Protein AF-A0A936MEL9-F1 (afdb_monomer_lite)

Radius of gyration: 20.79 Å; chains: 1; bounding box: 62×35×46 Å

Structure (mmCIF, N/CA/C/O backbone):
data_AF-A0A936MEL9-F1
#
_entry.id   AF-A0A936MEL9-F1
#
loop_
_atom_site.group_PDB
_atom_site.id
_atom_site.type_symbol
_atom_site.label_atom_id
_atom_site.label_alt_id
_atom_site.label_comp_id
_atom_site.label_asym_id
_atom_site.label_entity_id
_atom_site.label_seq_id
_atom_site.pdbx_PDB_ins_code
_atom_site.Cartn_x
_atom_site.Cartn_y
_atom_site.Cartn_z
_atom_site.occupancy
_atom_site.B_iso_or_equiv
_atom_site.auth_seq_id
_atom_site.auth_comp_id
_atom_site.auth_asym_id
_atom_site.auth_atom_id
_atom_site.pdbx_PDB_model_num
ATOM 1 N N . MET A 1 1 ? 34.661 -15.604 -6.332 1.00 47.19 1 MET A N 1
ATOM 2 C CA . MET A 1 1 ? 35.910 -16.246 -5.885 1.00 47.19 1 MET A CA 1
ATOM 3 C C . MET A 1 1 ? 36.163 -17.339 -6.903 1.00 47.19 1 MET A C 1
ATOM 5 O O . MET A 1 1 ? 35.344 -18.245 -6.984 1.00 47.19 1 MET A O 1
ATOM 9 N N . ASP A 1 2 ? 37.147 -17.148 -7.780 1.00 38.03 2 ASP A N 1
ATOM 10 C CA . ASP A 1 2 ? 37.364 -18.014 -8.944 1.00 38.03 2 ASP A CA 1
ATOM 11 C C . ASP A 1 2 ? 38.127 -19.282 -8.545 1.00 38.03 2 ASP A C 1
ATOM 13 O O . ASP A 1 2 ? 39.112 -19.211 -7.811 1.00 38.03 2 ASP A O 1
ATOM 17 N N . TYR A 1 3 ? 37.685 -20.439 -9.042 1.00 49.50 3 TYR A N 1
ATOM 18 C CA . TYR A 1 3 ? 38.386 -21.720 -8.918 1.00 49.50 3 TYR A CA 1
ATOM 19 C C . TYR A 1 3 ? 38.940 -22.117 -10.298 1.00 49.50 3 TYR A C 1
ATOM 21 O O . TYR A 1 3 ? 38.264 -22.806 -11.061 1.00 49.50 3 TYR A O 1
ATOM 29 N N . PRO A 1 4 ? 40.163 -21.685 -10.651 1.00 50.19 4 PRO A N 1
ATOM 30 C CA . PRO A 1 4 ? 40.701 -21.790 -12.012 1.00 50.19 4 PRO A CA 1
ATOM 31 C C . PRO A 1 4 ? 41.025 -23.221 -12.482 1.00 50.19 4 PRO A C 1
ATOM 33 O O . PRO A 1 4 ? 41.432 -23.405 -13.622 1.00 50.19 4 PRO A O 1
ATOM 36 N N . HIS A 1 5 ? 40.842 -24.244 -11.642 1.00 61.12 5 HIS A N 1
ATOM 37 C CA . HIS A 1 5 ? 41.249 -25.623 -11.938 1.00 61.12 5 HIS A CA 1
ATOM 38 C C . HIS A 1 5 ? 40.144 -26.510 -12.540 1.00 61.12 5 HIS A C 1
ATOM 40 O O . HIS A 1 5 ? 40.425 -27.646 -12.902 1.00 61.12 5 HIS A O 1
ATOM 46 N N . LEU A 1 6 ? 38.900 -26.028 -12.657 1.00 58.69 6 LEU A N 1
ATOM 47 C CA . LEU A 1 6 ? 37.760 -26.861 -13.077 1.00 58.69 6 LEU A CA 1
ATOM 48 C C . LEU A 1 6 ? 37.214 -26.564 -14.480 1.00 58.69 6 LEU A C 1
ATOM 50 O O . LEU A 1 6 ? 36.290 -27.251 -14.902 1.00 58.69 6 LEU A O 1
ATOM 54 N N . GLY A 1 7 ? 37.721 -25.555 -15.203 1.00 51.53 7 GLY A N 1
ATOM 55 C CA . GLY A 1 7 ? 37.245 -25.205 -16.559 1.00 51.53 7 GLY A CA 1
ATOM 56 C C . GLY A 1 7 ? 35.749 -24.852 -16.662 1.00 51.53 7 GLY A C 1
ATOM 57 O O . GLY A 1 7 ? 35.244 -24.565 -17.744 1.00 51.53 7 GLY A O 1
ATOM 58 N N . LEU A 1 8 ? 35.036 -24.853 -15.538 1.00 46.91 8 LEU A N 1
ATOM 59 C CA . LEU A 1 8 ? 33.629 -24.536 -15.409 1.00 46.91 8 LEU A CA 1
ATOM 60 C C . LEU A 1 8 ? 33.517 -23.081 -14.977 1.00 46.91 8 LEU A C 1
ATOM 62 O O . LEU A 1 8 ? 33.651 -22.746 -13.800 1.00 46.91 8 LEU A O 1
ATOM 66 N N . VAL A 1 9 ? 33.213 -22.212 -15.936 1.00 54.50 9 VAL A N 1
ATOM 67 C CA . VAL A 1 9 ? 32.496 -20.980 -15.617 1.00 54.50 9 VAL A CA 1
ATOM 68 C C . VAL A 1 9 ? 31.114 -21.437 -15.172 1.00 54.50 9 VAL A C 1
ATOM 70 O O . VAL A 1 9 ? 30.263 -21.710 -16.012 1.00 54.50 9 VAL A O 1
ATOM 73 N N . VAL A 1 10 ? 30.885 -21.584 -13.866 1.00 51.03 10 VAL A N 1
ATOM 74 C CA . VAL A 1 10 ? 29.511 -21.629 -13.359 1.00 51.03 10 VAL A CA 1
ATOM 75 C C . VAL A 1 10 ? 28.949 -20.247 -13.675 1.00 51.03 10 VAL A C 1
ATOM 77 O O . VAL A 1 10 ? 29.425 -19.270 -13.089 1.00 51.03 10 VAL A O 1
ATOM 80 N N . PRO A 1 11 ? 28.004 -20.099 -14.621 1.00 50.75 11 PRO A N 1
ATOM 81 C CA . PRO A 1 11 ? 27.385 -18.808 -14.830 1.00 50.75 11 PRO A CA 1
ATOM 82 C C . PRO A 1 11 ? 26.704 -18.490 -13.507 1.00 50.75 11 PRO A C 1
ATOM 84 O O . PRO A 1 11 ? 25.820 -19.233 -13.080 1.00 50.75 11 PRO A O 1
ATOM 87 N N . HIS A 1 12 ? 27.129 -17.432 -12.818 1.00 54.38 12 HIS A N 1
ATOM 88 C CA . HIS A 1 12 ? 26.332 -16.935 -11.713 1.00 54.38 12 HIS A CA 1
ATOM 89 C C . HIS A 1 12 ? 25.027 -16.476 -12.358 1.00 54.38 12 HIS A C 1
ATOM 91 O O . HIS A 1 12 ? 24.982 -15.444 -13.031 1.00 54.38 12 HIS A O 1
ATOM 97 N N . ASP A 1 13 ? 23.984 -17.285 -12.214 1.00 58.19 13 ASP A N 1
ATOM 98 C CA . ASP A 1 13 ? 22.685 -17.218 -12.878 1.00 58.19 13 ASP A CA 1
ATOM 99 C C . ASP A 1 13 ? 21.842 -16.036 -12.369 1.00 58.19 13 ASP A C 1
ATOM 101 O O . ASP A 1 13 ? 20.632 -16.124 -12.179 1.00 58.19 13 ASP A O 1
ATOM 105 N N . THR A 1 14 ? 22.482 -14.887 -12.158 1.00 60.44 14 THR A N 1
ATOM 106 C CA . THR A 1 14 ? 21.889 -13.614 -11.744 1.00 60.44 14 THR A CA 1
ATOM 107 C C . THR A 1 14 ? 20.632 -13.285 -12.550 1.00 60.44 14 THR A C 1
ATOM 109 O O . THR A 1 14 ? 19.657 -12.811 -11.969 1.00 60.44 14 THR A O 1
ATOM 112 N N . GLY A 1 15 ? 20.594 -13.626 -13.844 1.00 63.31 15 GLY A N 1
ATOM 113 C CA . GLY A 1 15 ? 19.389 -13.529 -14.674 1.00 63.31 15 GLY A CA 1
ATOM 114 C C . GLY A 1 15 ? 18.204 -14.372 -14.174 1.00 63.31 15 GLY A C 1
ATOM 115 O O . GLY A 1 15 ? 17.077 -13.881 -14.156 1.00 63.31 15 GLY A O 1
ATOM 116 N N . SER A 1 16 ? 18.441 -15.598 -13.692 1.00 73.88 16 SER A N 1
ATOM 117 C CA . SER A 1 16 ? 17.415 -16.472 -13.102 1.00 73.88 16 SER A CA 1
ATOM 118 C C . SER A 1 16 ? 16.851 -15.875 -11.808 1.00 73.88 16 SER A C 1
ATOM 120 O O . SER A 1 16 ? 15.635 -15.857 -11.611 1.00 73.88 16 SER A O 1
ATOM 122 N N . SER A 1 17 ? 17.717 -15.324 -10.952 1.00 85.56 17 SER A N 1
ATOM 123 C CA . SER A 1 17 ? 17.320 -14.713 -9.678 1.00 85.56 17 SER A CA 1
ATOM 124 C C . SER A 1 17 ? 16.502 -13.430 -9.877 1.00 85.56 17 SER A C 1
ATOM 126 O O . SER A 1 17 ? 15.428 -13.278 -9.290 1.00 85.56 17 SER A O 1
ATOM 128 N N . ILE A 1 18 ? 16.934 -12.536 -10.775 1.00 89.31 18 ILE A N 1
ATOM 129 C CA . ILE A 1 18 ? 16.206 -11.292 -11.087 1.00 89.31 18 ILE A CA 1
ATOM 130 C C . ILE A 1 18 ? 14.857 -11.607 -11.749 1.00 89.31 18 ILE A C 1
ATOM 132 O O . ILE A 1 18 ? 13.846 -10.964 -11.451 1.00 89.31 18 ILE A O 1
ATOM 136 N N . TRP A 1 19 ? 14.808 -12.628 -12.607 1.00 90.56 19 TRP A N 1
ATOM 137 C CA . TRP A 1 19 ? 13.560 -13.078 -13.215 1.00 90.56 19 TRP A CA 1
ATOM 138 C C . TRP A 1 19 ? 12.577 -13.635 -12.177 1.00 90.56 19 TRP A C 1
ATOM 140 O O . TRP A 1 19 ? 11.405 -13.250 -12.173 1.00 90.56 19 TRP A O 1
ATOM 150 N N . LYS A 1 20 ? 13.057 -14.476 -11.247 1.00 94.00 20 LYS A N 1
ATOM 151 C CA . LYS A 1 20 ? 12.258 -14.973 -10.113 1.00 94.00 20 LYS A CA 1
ATOM 152 C C . LYS A 1 20 ? 11.744 -13.817 -9.254 1.00 94.00 20 LYS A C 1
ATOM 154 O O . LYS A 1 20 ? 10.554 -13.783 -8.956 1.00 94.00 20 LYS A O 1
ATOM 159 N N . HIS A 1 21 ? 12.596 -12.840 -8.931 1.00 94.44 21 HIS A N 1
ATOM 160 C CA . HIS A 1 21 ? 12.200 -11.638 -8.194 1.00 94.44 21 HIS A CA 1
ATOM 161 C C . HIS A 1 21 ? 11.067 -10.883 -8.903 1.00 94.44 21 HIS A C 1
ATOM 163 O O . HIS A 1 21 ? 10.026 -10.653 -8.293 1.00 94.44 21 HIS A O 1
ATOM 169 N N . LYS A 1 22 ? 11.218 -10.570 -10.201 1.00 94.56 22 LYS A N 1
ATOM 170 C CA . LYS A 1 22 ? 10.169 -9.911 -11.002 1.00 94.56 22 LYS A CA 1
ATOM 171 C C . LYS A 1 22 ? 8.854 -10.688 -10.940 1.00 94.56 22 LYS A C 1
ATOM 173 O O . LYS A 1 22 ? 7.807 -10.095 -10.691 1.00 94.56 22 LYS A O 1
ATOM 178 N N . ARG A 1 23 ? 8.904 -12.003 -11.172 1.00 95.62 23 ARG A N 1
ATOM 179 C CA . ARG A 1 23 ? 7.711 -12.857 -11.205 1.00 95.62 23 ARG A CA 1
ATOM 180 C C . ARG A 1 23 ? 7.002 -12.885 -9.852 1.00 95.62 23 ARG A C 1
ATOM 182 O O . ARG A 1 23 ? 5.793 -12.689 -9.814 1.00 95.62 23 ARG A O 1
ATOM 189 N N . ILE A 1 24 ? 7.746 -13.075 -8.763 1.00 96.81 24 ILE A N 1
ATOM 190 C CA . ILE A 1 24 ? 7.195 -13.079 -7.402 1.00 96.81 24 ILE A CA 1
ATOM 191 C C . ILE A 1 24 ? 6.561 -11.724 -7.078 1.00 96.81 24 ILE A C 1
ATOM 193 O O . ILE A 1 24 ? 5.423 -11.693 -6.631 1.00 96.81 24 ILE A O 1
ATOM 197 N N . GLN A 1 25 ? 7.245 -10.610 -7.356 1.00 96.75 25 GLN A N 1
ATOM 198 C CA . GLN A 1 25 ? 6.722 -9.271 -7.060 1.00 96.75 25 GLN A CA 1
ATOM 199 C C . GLN A 1 25 ? 5.422 -8.972 -7.818 1.00 96.75 25 GLN A C 1
ATOM 201 O O . GLN A 1 25 ? 4.475 -8.475 -7.222 1.00 96.75 25 GLN A O 1
ATOM 206 N N . VAL A 1 26 ? 5.335 -9.321 -9.108 1.00 96.88 26 VAL A N 1
ATOM 207 C CA . VAL A 1 26 ? 4.109 -9.105 -9.899 1.00 96.88 26 VAL A CA 1
ATOM 208 C C . VAL A 1 26 ? 2.962 -10.002 -9.424 1.00 96.88 26 VAL A C 1
ATOM 210 O O . VAL A 1 26 ? 1.835 -9.526 -9.313 1.00 96.88 26 VAL A O 1
ATOM 213 N N . ILE A 1 27 ? 3.233 -11.275 -9.112 1.00 98.06 27 ILE A N 1
ATOM 214 C CA . ILE A 1 27 ? 2.208 -12.196 -8.593 1.00 98.06 27 ILE A CA 1
ATOM 215 C C . ILE A 1 27 ? 1.698 -11.719 -7.231 1.00 98.06 27 ILE A C 1
ATOM 217 O O . ILE A 1 27 ? 0.489 -11.622 -7.038 1.00 98.06 27 ILE A O 1
ATOM 221 N N . LEU A 1 28 ? 2.599 -11.380 -6.305 1.00 97.06 28 LEU A N 1
ATOM 222 C CA . LEU A 1 28 ? 2.219 -10.864 -4.991 1.00 97.06 28 LEU A CA 1
ATOM 223 C C . LEU A 1 28 ? 1.436 -9.556 -5.110 1.00 97.06 28 LEU A C 1
ATOM 225 O O . LEU A 1 28 ? 0.473 -9.375 -4.376 1.00 97.06 28 LEU A O 1
ATOM 229 N N . ALA A 1 29 ? 1.802 -8.672 -6.041 1.00 96.31 29 ALA A N 1
ATOM 230 C CA . ALA A 1 29 ? 1.064 -7.434 -6.271 1.00 96.31 29 ALA A CA 1
ATOM 231 C C . ALA A 1 29 ? -0.353 -7.687 -6.787 1.00 96.31 29 ALA A C 1
ATOM 233 O O . ALA A 1 29 ? -1.291 -7.054 -6.310 1.00 96.31 29 ALA A O 1
ATOM 234 N N . ALA A 1 30 ? -0.526 -8.639 -7.708 1.00 97.19 30 ALA A N 1
ATOM 235 C CA . ALA A 1 30 ? -1.846 -9.024 -8.194 1.00 97.19 30 ALA A CA 1
ATOM 236 C C . ALA A 1 30 ? -2.711 -9.632 -7.076 1.00 97.19 30 ALA A C 1
ATOM 238 O O . ALA A 1 30 ? -3.861 -9.232 -6.908 1.00 97.19 30 ALA A O 1
ATOM 239 N N . ILE A 1 31 ? -2.149 -10.548 -6.279 1.00 98.06 31 ILE A N 1
ATOM 240 C CA . ILE A 1 31 ? -2.852 -11.156 -5.140 1.00 98.06 31 ILE A CA 1
ATOM 241 C C . ILE A 1 31 ? -3.226 -10.084 -4.112 1.00 98.06 31 ILE A C 1
ATOM 243 O O . ILE A 1 31 ? -4.382 -10.009 -3.706 1.00 98.06 31 ILE A O 1
ATOM 247 N N . LEU A 1 32 ? -2.278 -9.228 -3.720 1.00 95.62 32 LEU A N 1
ATOM 248 C CA . LEU A 1 32 ? -2.536 -8.183 -2.734 1.00 95.62 32 LEU A CA 1
ATOM 249 C C . LEU A 1 32 ? -3.587 -7.186 -3.232 1.00 95.62 32 LEU A C 1
ATOM 251 O O . LEU A 1 32 ? -4.434 -6.779 -2.448 1.00 95.62 32 LEU A O 1
ATOM 255 N N . ALA A 1 33 ? -3.583 -6.828 -4.520 1.00 96.00 33 ALA A N 1
ATOM 256 C CA . ALA A 1 33 ? -4.608 -5.956 -5.091 1.00 96.00 33 ALA A CA 1
ATOM 257 C C . ALA A 1 33 ? -6.013 -6.561 -4.951 1.00 96.00 33 ALA A C 1
ATOM 259 O O . ALA A 1 33 ? -6.937 -5.862 -4.546 1.00 96.00 33 ALA A O 1
ATOM 260 N N . ILE A 1 34 ? -6.164 -7.863 -5.219 1.00 98.19 34 ILE A N 1
ATOM 261 C CA . ILE A 1 34 ? -7.437 -8.572 -5.023 1.00 98.19 34 ILE A CA 1
ATOM 262 C C . ILE A 1 34 ? -7.845 -8.539 -3.545 1.00 98.19 34 ILE A C 1
ATOM 264 O O . ILE A 1 34 ? -8.984 -8.200 -3.235 1.00 98.19 34 ILE A O 1
ATOM 268 N N . VAL A 1 35 ? -6.916 -8.847 -2.637 1.00 97.25 35 VAL A N 1
ATOM 269 C C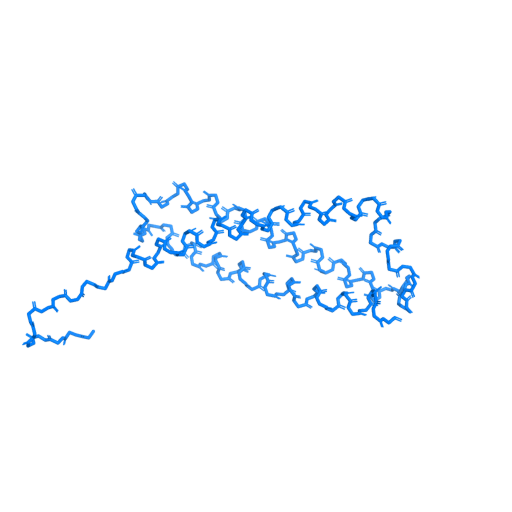A . VAL A 1 35 ? -7.183 -8.875 -1.190 1.00 97.25 35 VAL A CA 1
ATOM 270 C C . VAL A 1 35 ? -7.561 -7.49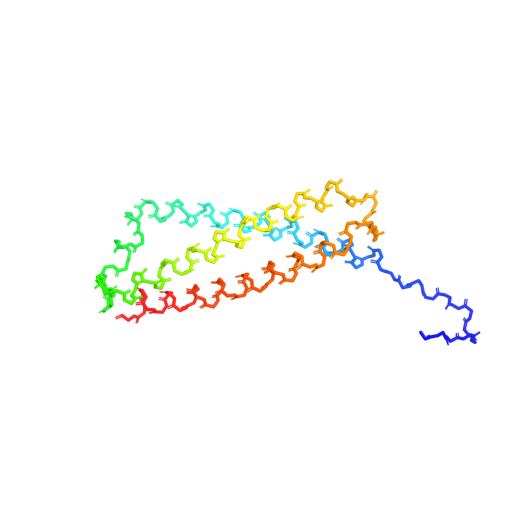2 -0.656 1.00 97.25 35 VAL A C 1
ATOM 272 O O . VAL A 1 35 ? -8.529 -7.386 0.086 1.00 97.25 35 VAL A O 1
ATOM 275 N N . ILE A 1 36 ? -6.857 -6.428 -1.056 1.00 95.69 36 ILE A N 1
ATOM 276 C CA . ILE A 1 36 ? -7.164 -5.053 -0.632 1.00 95.69 36 ILE A CA 1
ATOM 277 C C . ILE A 1 36 ? -8.534 -4.616 -1.155 1.00 95.69 36 ILE A C 1
ATOM 279 O O . ILE A 1 36 ? -9.290 -3.998 -0.414 1.00 95.69 36 ILE A O 1
ATOM 283 N N . VAL A 1 37 ? -8.878 -4.945 -2.405 1.00 97.31 37 VAL A N 1
ATOM 284 C CA . VAL A 1 37 ? -10.206 -4.626 -2.951 1.00 97.31 37 VAL A CA 1
ATOM 285 C C . VAL A 1 37 ? -11.298 -5.371 -2.188 1.00 97.31 37 VAL A C 1
ATOM 287 O O . VAL A 1 37 ? -12.300 -4.761 -1.828 1.00 97.31 37 VAL A O 1
ATOM 290 N N . ALA A 1 38 ? -11.102 -6.661 -1.903 1.00 98.25 38 ALA A N 1
ATOM 291 C CA . ALA A 1 38 ? -12.049 -7.436 -1.107 1.00 98.25 38 ALA A CA 1
ATOM 292 C C . ALA A 1 38 ? -12.210 -6.853 0.309 1.00 98.25 38 ALA A C 1
ATOM 294 O O . ALA A 1 38 ? -13.335 -6.671 0.765 1.00 98.25 38 ALA A O 1
ATOM 295 N N . PHE A 1 39 ? -11.100 -6.495 0.959 1.00 95.94 39 PHE A N 1
ATOM 296 C CA . PHE A 1 39 ? -11.087 -5.855 2.274 1.00 95.94 39 PHE A CA 1
ATOM 297 C C . PHE A 1 39 ? -11.810 -4.500 2.277 1.00 95.94 39 PHE A C 1
ATOM 299 O O . PHE A 1 39 ? -12.626 -4.247 3.153 1.00 95.94 39 PHE A O 1
ATOM 306 N N . GLU A 1 40 ? -11.564 -3.640 1.287 1.00 96.38 40 GLU A N 1
ATOM 307 C CA . GLU A 1 40 ? -12.233 -2.336 1.171 1.00 96.38 40 GLU A CA 1
ATOM 308 C C . GLU A 1 40 ? -13.744 -2.487 0.942 1.00 96.38 40 GLU A C 1
ATOM 310 O O . GLU A 1 40 ? -14.538 -1.726 1.497 1.00 96.38 40 GLU A O 1
ATOM 315 N N . VAL A 1 41 ? -14.162 -3.470 0.136 1.00 98.06 41 VAL A N 1
ATOM 316 C CA . VAL A 1 41 ? -15.586 -3.766 -0.070 1.00 98.06 41 VAL A CA 1
ATOM 317 C C . VAL A 1 41 ? -16.233 -4.223 1.236 1.00 98.06 41 VAL A C 1
ATOM 319 O O . VAL A 1 41 ? -17.270 -3.678 1.609 1.00 98.06 41 VAL A O 1
ATOM 322 N N . ASP A 1 42 ? -15.614 -5.163 1.949 1.00 97.00 42 ASP A N 1
ATOM 323 C CA . ASP A 1 42 ? -16.104 -5.654 3.242 1.00 97.00 42 ASP A CA 1
ATOM 324 C C . ASP A 1 42 ? -16.202 -4.529 4.288 1.00 97.00 42 ASP A C 1
ATOM 326 O O . ASP A 1 42 ? -17.239 -4.355 4.931 1.00 97.00 42 ASP A O 1
ATOM 330 N N . MET A 1 43 ? -15.173 -3.679 4.363 1.00 95.50 43 MET A N 1
ATOM 331 C CA . MET A 1 43 ? -15.127 -2.501 5.230 1.00 95.50 43 MET A CA 1
ATOM 332 C C . MET A 1 43 ? -16.302 -1.552 4.961 1.00 95.50 43 MET A C 1
ATOM 334 O O . MET A 1 43 ? -16.959 -1.088 5.893 1.00 95.50 43 MET A O 1
ATOM 338 N N . ARG A 1 44 ? -16.596 -1.267 3.684 1.00 96.31 44 ARG A N 1
ATOM 339 C CA . ARG A 1 44 ? -17.715 -0.392 3.293 1.00 96.31 44 ARG A CA 1
ATOM 340 C C . ARG A 1 44 ? -19.071 -1.001 3.615 1.00 96.31 44 ARG A C 1
ATOM 342 O O . ARG A 1 44 ? -19.953 -0.281 4.075 1.00 96.31 44 ARG A O 1
ATOM 349 N N . LEU A 1 45 ? -19.240 -2.298 3.365 1.00 97.94 45 LEU A N 1
ATOM 350 C CA . LEU A 1 45 ? -20.486 -3.007 3.662 1.00 97.94 45 LEU A CA 1
ATOM 351 C C . LEU A 1 45 ? -20.737 -3.115 5.172 1.00 97.94 45 LEU A C 1
ATOM 353 O O . LEU A 1 45 ? -21.889 -3.099 5.595 1.00 97.94 45 LEU A O 1
ATOM 357 N N . SER A 1 46 ? -19.672 -3.142 5.973 1.00 96.88 46 SER A N 1
ATOM 358 C CA . SER A 1 46 ? -19.728 -3.207 7.437 1.00 96.88 46 SER A CA 1
ATOM 359 C C . SER A 1 46 ? -19.886 -1.843 8.129 1.00 96.88 46 SER A C 1
ATOM 361 O O . SER A 1 46 ? -19.843 -1.773 9.352 1.00 96.88 46 SER A O 1
ATOM 363 N N . GLY A 1 47 ? -20.057 -0.746 7.377 1.00 96.56 47 GLY A N 1
ATOM 364 C CA . GLY A 1 47 ? -20.215 0.605 7.940 1.00 96.56 47 GLY A CA 1
ATOM 365 C C . GLY A 1 47 ? -18.902 1.319 8.297 1.00 96.56 47 GLY A C 1
ATOM 366 O O . GLY A 1 47 ? -18.929 2.435 8.815 1.00 96.56 47 GLY A O 1
ATOM 367 N N . GLY A 1 48 ? -17.754 0.724 7.966 1.00 95.94 48 GLY A N 1
ATOM 368 C CA . GLY A 1 48 ? -16.420 1.269 8.209 1.00 95.94 48 GLY A CA 1
ATOM 369 C C . GLY A 1 48 ? -15.787 0.812 9.524 1.00 95.94 48 GLY A C 1
ATOM 370 O O . GLY A 1 48 ? -16.430 0.231 10.395 1.00 95.94 48 GLY A O 1
ATOM 371 N N . ILE A 1 49 ? -14.493 1.112 9.680 1.00 95.44 49 ILE A N 1
ATOM 372 C CA . ILE A 1 49 ? -13.672 0.558 10.767 1.00 95.44 49 ILE A CA 1
ATOM 373 C C . ILE A 1 49 ? -14.209 0.891 12.164 1.00 95.44 49 ILE A C 1
ATOM 375 O O . ILE A 1 49 ? -14.180 0.037 13.040 1.00 95.44 49 ILE A O 1
ATOM 379 N N . PHE A 1 50 ? -14.756 2.093 12.368 1.00 95.62 50 PHE A N 1
ATOM 380 C CA . PHE A 1 50 ? -15.276 2.503 13.675 1.00 95.62 50 PHE A CA 1
ATOM 381 C C . PHE A 1 50 ? -16.536 1.739 14.089 1.00 95.62 50 PHE A C 1
ATOM 383 O O . PHE A 1 50 ? -16.712 1.480 15.276 1.00 95.62 50 PHE A O 1
ATOM 390 N N . GLU A 1 51 ? -17.380 1.350 13.129 1.00 97.25 51 GLU A N 1
ATOM 391 C CA . GLU A 1 51 ? -18.540 0.496 13.397 1.00 97.25 51 GLU A CA 1
ATOM 392 C C . GLU A 1 51 ? -18.085 -0.939 13.696 1.00 97.25 51 GLU A C 1
ATOM 394 O O . GLU A 1 51 ? -18.553 -1.554 14.652 1.00 97.25 51 GLU A O 1
ATOM 399 N N . MET A 1 52 ? -17.108 -1.448 12.937 1.00 96.12 52 MET A N 1
ATOM 400 C CA . MET A 1 52 ? -16.561 -2.795 13.129 1.00 96.12 52 MET A CA 1
ATOM 401 C C . MET A 1 52 ? -15.871 -2.975 14.488 1.00 96.12 52 MET A C 1
ATOM 403 O O . MET A 1 52 ? -15.948 -4.053 15.070 1.00 96.12 52 MET A O 1
ATOM 407 N N . THR A 1 53 ? -15.216 -1.934 15.010 1.00 97.06 53 THR A N 1
ATOM 408 C CA . THR A 1 53 ? -14.501 -1.985 16.296 1.00 97.06 53 THR A CA 1
ATOM 409 C C . THR A 1 53 ? -15.322 -1.452 17.474 1.00 97.06 53 THR A C 1
ATOM 411 O O . THR A 1 53 ? -14.755 -1.184 18.531 1.00 97.06 53 THR A O 1
ATOM 414 N N . LYS A 1 54 ? -16.637 -1.234 17.327 1.00 96.81 54 LYS A N 1
ATOM 415 C CA . LYS A 1 54 ? -17.453 -0.579 18.369 1.00 96.81 54 LYS A CA 1
ATOM 416 C C . LYS A 1 54 ? -17.565 -1.371 19.677 1.00 96.81 54 LYS A C 1
ATOM 418 O O . LYS A 1 54 ? -17.753 -0.775 20.729 1.00 96.81 54 LYS A O 1
ATOM 423 N N . GLU A 1 55 ? -17.432 -2.695 19.598 1.00 96.69 55 GLU A N 1
ATOM 424 C CA . GLU A 1 55 ? -17.485 -3.600 20.754 1.00 96.69 55 GLU A CA 1
ATOM 425 C C . GLU A 1 55 ? -16.120 -3.749 21.449 1.00 96.69 55 GLU A C 1
ATOM 427 O O . GLU A 1 55 ? -16.022 -4.395 22.490 1.00 96.69 55 GLU A O 1
ATOM 432 N N . SER A 1 56 ? -15.056 -3.158 20.891 1.00 97.44 56 SER A N 1
ATOM 433 C CA . SER A 1 56 ? -13.744 -3.137 21.535 1.00 97.44 56 SER A CA 1
ATOM 434 C C . SER A 1 56 ? -13.795 -2.346 22.836 1.00 97.44 56 SER A C 1
ATOM 436 O O . SER A 1 56 ? -14.363 -1.250 22.893 1.00 97.44 56 SER A O 1
ATOM 438 N N . ARG A 1 57 ? -13.054 -2.794 23.854 1.00 97.12 57 ARG A N 1
ATOM 439 C CA . ARG A 1 57 ? -12.848 -1.997 25.076 1.00 97.12 57 ARG A CA 1
ATOM 440 C C . ARG A 1 57 ? -12.196 -0.630 24.829 1.00 97.12 57 ARG A C 1
ATOM 442 O O . ARG A 1 57 ? -12.210 0.227 25.712 1.00 97.12 57 ARG A O 1
ATOM 449 N N . PHE A 1 58 ? -11.553 -0.447 23.675 1.00 97.06 58 PHE A N 1
ATOM 450 C CA . PHE A 1 58 ? -10.878 0.789 23.285 1.00 97.06 58 PHE A CA 1
ATOM 451 C C . PHE A 1 58 ? -11.708 1.649 22.322 1.00 97.06 58 PHE A C 1
ATOM 453 O O . PHE A 1 58 ? -11.209 2.682 21.854 1.00 97.06 58 PHE A O 1
ATOM 460 N N . ALA A 1 59 ? -12.951 1.259 22.026 1.00 97.19 59 ALA A N 1
ATOM 461 C CA . ALA A 1 59 ? -13.851 2.019 21.170 1.00 97.19 59 ALA A CA 1
ATOM 462 C C . ALA A 1 59 ? -13.986 3.477 21.647 1.00 97.19 59 ALA A C 1
ATOM 464 O O . ALA A 1 59 ? -14.125 3.765 22.836 1.00 97.19 59 ALA A O 1
ATOM 465 N N . GLY A 1 60 ? -13.886 4.423 20.709 1.00 94.88 60 GLY A N 1
ATOM 466 C CA . GLY A 1 60 ? -13.970 5.861 20.989 1.00 94.88 60 GLY A CA 1
ATOM 467 C C . GLY A 1 60 ? -12.746 6.474 21.684 1.00 94.88 60 GLY A C 1
ATOM 468 O O . GLY A 1 60 ? -12.720 7.687 21.899 1.00 94.88 60 GLY A O 1
ATOM 469 N N . THR A 1 61 ? -11.715 5.690 22.015 1.00 97.62 61 THR A N 1
ATOM 470 C CA . THR A 1 61 ? -10.501 6.225 22.647 1.00 97.62 61 THR A CA 1
ATOM 471 C C . THR A 1 61 ? -9.548 6.859 21.622 1.00 97.62 61 THR A C 1
ATOM 473 O O . THR A 1 61 ? -9.429 6.373 20.493 1.00 97.62 61 THR A O 1
ATOM 476 N N . PRO A 1 62 ? -8.774 7.898 22.004 1.00 97.69 62 PRO A N 1
ATOM 477 C CA . PRO A 1 62 ? -7.734 8.456 21.137 1.00 97.69 62 PRO A CA 1
ATOM 478 C C . PRO A 1 62 ? -6.673 7.431 20.723 1.00 97.69 62 PRO A C 1
ATOM 480 O O . PRO A 1 62 ? -6.089 7.560 19.653 1.00 97.69 62 PRO A O 1
ATOM 483 N N . PHE A 1 63 ? -6.431 6.415 21.558 1.00 97.38 63 PHE A N 1
ATOM 484 C CA . PHE A 1 63 ? -5.459 5.361 21.289 1.00 97.38 63 PHE A CA 1
ATOM 485 C C . PHE A 1 63 ? -5.855 4.513 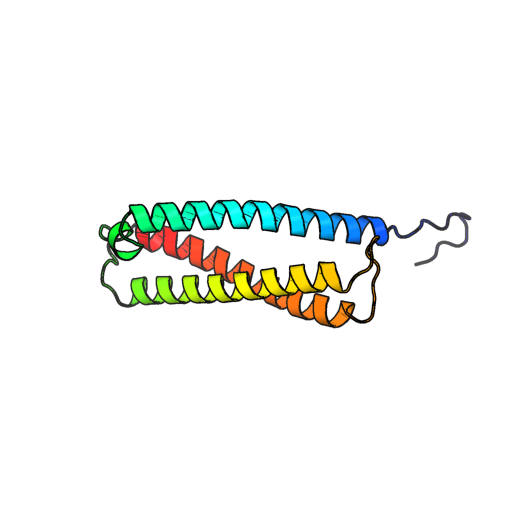20.073 1.00 97.38 63 PHE A C 1
ATOM 487 O O . PHE A 1 63 ? -5.071 4.418 19.130 1.00 97.38 63 PHE A O 1
ATOM 494 N N . LEU A 1 64 ? -7.084 3.978 20.048 1.00 97.56 64 LEU A N 1
ATOM 495 C CA . LEU A 1 64 ? -7.579 3.200 18.907 1.00 97.56 64 LEU A CA 1
ATOM 496 C C . LEU A 1 64 ? -7.632 4.056 17.634 1.00 97.56 64 LEU A C 1
ATOM 498 O O . LEU A 1 64 ? -7.161 3.633 16.581 1.00 97.56 64 LEU A O 1
ATOM 502 N N . ASN A 1 65 ? -8.117 5.296 17.740 1.00 97.38 65 ASN A N 1
ATOM 503 C CA . ASN A 1 65 ? -8.199 6.209 16.597 1.00 97.38 65 ASN A CA 1
ATOM 504 C C . ASN A 1 65 ? -6.812 6.537 16.015 1.00 97.38 65 ASN A C 1
ATOM 506 O O . ASN A 1 65 ? -6.646 6.581 14.794 1.00 97.38 65 ASN A O 1
ATOM 510 N N . ALA A 1 66 ? -5.809 6.749 16.873 1.00 98.00 66 ALA A N 1
ATOM 511 C CA . ALA A 1 66 ? -4.435 6.986 16.443 1.00 98.00 66 ALA A CA 1
ATOM 512 C C . ALA A 1 66 ? -3.817 5.737 15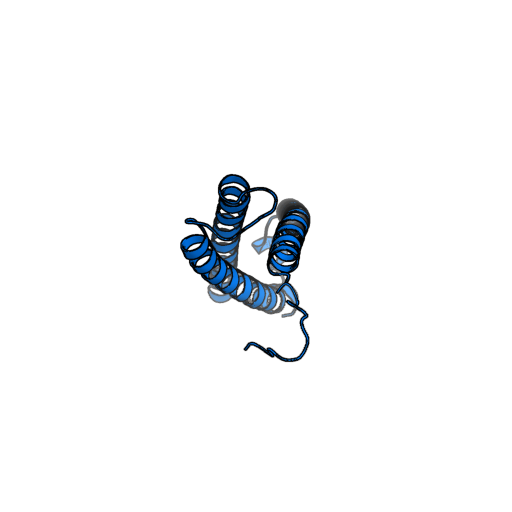.804 1.00 98.00 66 ALA A C 1
ATOM 514 O O . ALA A 1 66 ? -3.172 5.858 14.764 1.00 98.00 66 ALA A O 1
ATOM 515 N N . SER A 1 67 ? -4.047 4.554 16.379 1.00 98.06 67 SER A N 1
ATOM 516 C CA . SER A 1 67 ? -3.582 3.285 15.813 1.00 98.06 67 SER A CA 1
ATOM 517 C C . SER A 1 67 ? -4.162 3.049 14.408 1.00 98.06 67 SER A C 1
ATOM 519 O O . SER A 1 67 ? -3.410 2.811 13.457 1.00 98.06 67 SER A O 1
ATOM 521 N N . ILE A 1 68 ? -5.473 3.281 14.229 1.00 97.81 68 ILE A N 1
ATOM 522 C CA . ILE A 1 68 ? -6.146 3.226 12.919 1.00 97.81 68 ILE A CA 1
ATOM 523 C C . ILE A 1 68 ? -5.478 4.200 11.945 1.00 97.81 68 ILE A C 1
ATOM 525 O O . ILE A 1 68 ? -5.091 3.815 10.840 1.00 97.81 68 ILE A O 1
ATOM 529 N N . GLY A 1 69 ? -5.296 5.456 12.360 1.00 98.12 69 GLY A N 1
ATOM 530 C CA . GLY A 1 69 ? -4.668 6.483 11.530 1.00 98.12 69 GLY A CA 1
ATOM 531 C C . GLY A 1 69 ? -3.240 6.125 11.103 1.00 98.12 69 GLY A C 1
ATOM 532 O O . GLY A 1 69 ? -2.895 6.267 9.929 1.00 98.12 69 GLY A O 1
ATOM 533 N N . VAL A 1 70 ? -2.417 5.624 12.029 1.00 98.38 70 VAL A N 1
ATOM 534 C CA . VAL A 1 70 ? -1.027 5.223 11.762 1.00 98.38 70 VAL A CA 1
ATOM 535 C C . VAL A 1 70 ? -0.972 4.052 10.786 1.00 98.38 70 VAL A C 1
ATOM 537 O O . VAL A 1 70 ? -0.222 4.111 9.809 1.00 98.38 70 VAL A O 1
ATOM 540 N N . HIS A 1 71 ? -1.778 3.013 11.000 1.00 98.06 71 HIS A N 1
ATOM 541 C CA . HIS A 1 71 ? -1.813 1.863 10.103 1.00 98.06 71 HIS A CA 1
ATOM 542 C C . HIS A 1 71 ? -2.267 2.247 8.691 1.00 98.06 71 HIS A C 1
ATOM 544 O O . HIS A 1 71 ? -1.644 1.838 7.708 1.00 98.06 71 HIS A O 1
ATOM 550 N N . VAL A 1 72 ? -3.320 3.063 8.572 1.00 97.44 72 VAL A N 1
ATOM 551 C CA . VAL A 1 72 ? -3.824 3.533 7.274 1.00 97.44 72 VAL A CA 1
ATOM 552 C C . VAL A 1 72 ? -2.767 4.378 6.563 1.00 97.44 72 VAL A C 1
ATOM 554 O O . VAL A 1 72 ? -2.516 4.169 5.375 1.00 97.44 72 VAL A O 1
ATOM 557 N N . LEU A 1 73 ? -2.077 5.272 7.278 1.00 98.19 73 LEU A N 1
ATOM 558 C CA . LEU A 1 73 ? -0.982 6.059 6.711 1.00 98.19 73 LEU A CA 1
ATOM 559 C C . LEU A 1 73 ? 0.140 5.161 6.167 1.00 98.19 73 LEU A C 1
ATOM 561 O O . LEU A 1 73 ? 0.569 5.335 5.024 1.00 98.19 73 LEU A O 1
ATOM 565 N N . LEU A 1 74 ? 0.599 4.185 6.956 1.00 98.38 74 LEU A N 1
ATOM 566 C CA . LEU A 1 74 ? 1.636 3.236 6.540 1.00 98.38 74 LEU A CA 1
ATOM 567 C C . LEU A 1 74 ? 1.184 2.382 5.349 1.00 98.38 74 LEU A C 1
ATOM 569 O O . LEU A 1 74 ? 1.962 2.177 4.413 1.00 98.38 74 LEU A O 1
ATOM 573 N N . SER A 1 75 ? -0.080 1.960 5.339 1.00 97.31 75 SER A N 1
ATOM 574 C CA . SER A 1 75 ? -0.689 1.202 4.243 1.00 97.31 75 SER A CA 1
ATOM 575 C C . SER A 1 75 ? -0.734 2.008 2.945 1.00 97.31 75 SER A C 1
ATOM 577 O O . SER A 1 75 ? -0.379 1.490 1.883 1.00 97.31 75 SER A O 1
ATOM 579 N N . ILE A 1 76 ? -1.102 3.292 3.011 1.00 97.12 76 ILE A N 1
ATOM 580 C CA . ILE A 1 76 ? -1.114 4.197 1.853 1.00 97.12 76 ILE A CA 1
ATOM 581 C C . ILE A 1 76 ? 0.311 4.419 1.334 1.00 97.12 76 ILE A C 1
ATOM 583 O O . ILE A 1 76 ? 0.557 4.265 0.135 1.00 97.12 76 ILE A O 1
ATOM 587 N N . LEU A 1 77 ? 1.265 4.725 2.223 1.00 97.31 77 LEU A N 1
ATOM 588 C CA . LEU A 1 77 ? 2.672 4.917 1.855 1.00 97.31 77 LEU A CA 1
ATOM 589 C C . LEU A 1 77 ? 3.252 3.672 1.179 1.00 97.31 77 LEU A C 1
ATOM 591 O O . LEU A 1 77 ? 3.900 3.780 0.133 1.00 97.31 77 LEU A O 1
ATOM 595 N N . THR A 1 78 ? 2.975 2.499 1.746 1.00 96.69 78 THR A N 1
ATOM 596 C CA . THR A 1 78 ? 3.344 1.197 1.190 1.00 96.69 78 THR A CA 1
ATOM 597 C C . THR A 1 78 ? 2.752 1.009 -0.204 1.00 96.69 78 THR A C 1
ATOM 599 O O . THR A 1 78 ? 3.486 0.747 -1.158 1.00 96.69 78 THR A O 1
ATOM 602 N N . THR A 1 79 ? 1.438 1.196 -0.341 1.00 95.56 79 THR A N 1
ATOM 603 C CA . THR A 1 79 ? 0.702 0.957 -1.589 1.00 95.56 79 THR A CA 1
ATOM 604 C C . THR A 1 79 ? 1.202 1.861 -2.712 1.00 95.56 79 THR A C 1
ATOM 606 O O . THR A 1 79 ? 1.539 1.373 -3.792 1.00 95.56 79 THR A O 1
ATOM 609 N N . ILE A 1 80 ? 1.336 3.166 -2.454 1.00 96.25 80 ILE A N 1
ATOM 610 C CA . ILE A 1 80 ? 1.841 4.128 -3.443 1.00 96.25 80 ILE A CA 1
ATOM 611 C C . ILE A 1 80 ? 3.277 3.777 -3.838 1.00 96.25 80 ILE A C 1
ATOM 613 O O . ILE A 1 80 ? 3.581 3.675 -5.030 1.00 96.25 80 ILE A O 1
ATOM 617 N N . SER A 1 81 ? 4.154 3.551 -2.855 1.00 95.62 81 SER A N 1
ATOM 618 C CA . SER A 1 81 ? 5.562 3.230 -3.113 1.00 95.62 81 SER A CA 1
ATOM 619 C C . SER A 1 81 ? 5.699 1.972 -3.964 1.00 95.62 81 SER A C 1
ATOM 621 O O . SER A 1 81 ? 6.493 1.944 -4.906 1.00 95.62 81 SER A O 1
ATOM 623 N N . TRP A 1 82 ? 4.903 0.943 -3.672 1.00 96.06 82 TRP A N 1
ATOM 624 C CA . TRP A 1 82 ? 4.977 -0.337 -4.362 1.00 96.06 82 TRP A CA 1
ATOM 625 C C . TRP A 1 82 ? 4.387 -0.275 -5.777 1.00 96.06 82 TRP A C 1
ATOM 627 O O . TRP A 1 82 ? 5.044 -0.732 -6.715 1.00 96.06 82 TRP A O 1
ATOM 637 N N . ILE A 1 83 ? 3.235 0.384 -5.978 1.00 96.31 83 ILE A N 1
ATOM 638 C CA . ILE A 1 83 ? 2.647 0.612 -7.314 1.00 96.31 83 ILE A CA 1
ATOM 639 C C . ILE A 1 83 ? 3.618 1.388 -8.208 1.00 96.31 83 ILE A C 1
ATOM 641 O O . ILE A 1 83 ? 3.892 0.980 -9.345 1.00 96.31 83 ILE A O 1
ATOM 645 N N . VAL A 1 84 ? 4.168 2.495 -7.698 1.00 97.94 84 VAL A N 1
ATOM 646 C CA . VAL A 1 84 ? 5.119 3.328 -8.444 1.00 97.94 84 VAL A CA 1
ATOM 647 C C . VAL A 1 84 ? 6.374 2.524 -8.773 1.00 97.94 84 VAL A C 1
ATOM 649 O O . VAL A 1 84 ? 6.807 2.509 -9.929 1.00 97.94 84 VAL A O 1
ATOM 652 N N . LEU A 1 85 ? 6.945 1.813 -7.796 1.00 97.88 85 LEU A N 1
ATOM 653 C CA . LEU A 1 85 ? 8.176 1.059 -8.002 1.00 97.88 85 LEU A CA 1
ATOM 654 C C . LEU A 1 85 ? 7.988 -0.095 -8.992 1.00 97.88 85 LEU A C 1
ATOM 656 O O . LEU A 1 85 ? 8.839 -0.259 -9.867 1.00 97.88 85 LEU A O 1
ATOM 660 N N . ILE A 1 86 ? 6.891 -0.857 -8.914 1.00 97.44 86 ILE A N 1
ATOM 661 C CA . ILE A 1 86 ? 6.582 -1.927 -9.876 1.00 97.44 86 ILE A CA 1
ATOM 662 C C . ILE A 1 86 ? 6.408 -1.339 -11.277 1.00 97.44 86 ILE A C 1
ATOM 664 O O . ILE A 1 86 ? 7.056 -1.803 -12.216 1.00 97.44 86 ILE A O 1
ATOM 668 N N . THR A 1 87 ? 5.618 -0.272 -11.418 1.00 98.12 87 THR A N 1
ATOM 669 C CA . THR A 1 87 ? 5.375 0.375 -12.717 1.00 98.12 87 THR A CA 1
ATOM 670 C C . THR A 1 87 ? 6.675 0.870 -13.349 1.00 98.12 87 THR A C 1
ATOM 672 O O . THR A 1 87 ? 6.947 0.598 -14.520 1.00 98.12 87 THR A O 1
ATOM 675 N N . LEU A 1 88 ? 7.520 1.561 -12.578 1.00 97.88 88 LEU A N 1
ATOM 676 C CA . LEU A 1 88 ? 8.819 2.030 -13.061 1.00 97.88 88 LEU A CA 1
ATOM 677 C C . LEU A 1 88 ? 9.763 0.870 -13.380 1.00 97.88 88 LEU A C 1
ATOM 679 O O . LEU A 1 88 ? 10.481 0.938 -14.375 1.00 97.88 88 LEU A O 1
ATOM 683 N N . SER A 1 89 ? 9.743 -0.202 -12.588 1.00 96.81 89 SER A N 1
ATOM 684 C CA . SER A 1 89 ? 10.584 -1.382 -12.819 1.00 96.81 89 SER A CA 1
ATOM 685 C C . SER A 1 89 ? 10.203 -2.098 -14.114 1.00 96.81 89 SER A C 1
ATOM 687 O O . SER A 1 89 ? 11.088 -2.441 -14.893 1.00 96.81 89 SER A O 1
ATOM 689 N N . LEU A 1 90 ? 8.905 -2.253 -14.391 1.00 96.44 90 LEU A N 1
ATOM 690 C CA . LEU A 1 90 ? 8.412 -2.856 -15.632 1.00 96.44 90 LEU A CA 1
ATOM 691 C C . LEU A 1 90 ? 8.706 -2.001 -16.873 1.00 96.44 90 LEU A C 1
ATOM 693 O O . LEU A 1 90 ? 8.875 -2.555 -17.953 1.00 96.44 90 LEU A O 1
ATOM 697 N N . ARG A 1 91 ? 8.778 -0.671 -16.726 1.00 96.50 91 ARG A N 1
ATOM 698 C CA . ARG A 1 91 ? 9.076 0.257 -17.832 1.00 96.50 91 ARG A CA 1
ATOM 699 C C . ARG A 1 91 ? 10.570 0.464 -18.085 1.00 96.50 91 ARG A C 1
ATOM 701 O O . ARG A 1 91 ? 10.948 0.745 -19.215 1.00 96.50 91 ARG A O 1
ATOM 708 N N . ARG A 1 92 ? 11.408 0.415 -17.042 1.00 96.19 92 ARG A N 1
ATOM 709 C CA . ARG A 1 92 ? 12.829 0.815 -17.118 1.00 96.19 92 ARG A CA 1
ATOM 710 C C . ARG A 1 92 ? 13.811 -0.349 -17.176 1.00 96.19 92 ARG A C 1
ATOM 712 O O . ARG A 1 92 ? 14.941 -0.132 -17.604 1.00 96.19 92 ARG A O 1
ATOM 719 N N . PHE A 1 93 ? 13.425 -1.547 -16.738 1.00 94.19 93 PHE A N 1
ATOM 720 C CA . PHE A 1 93 ? 14.246 -2.737 -16.948 1.00 94.19 93 PHE A CA 1
ATOM 721 C C . PHE A 1 93 ? 13.849 -3.437 -18.254 1.00 94.19 93 PHE A C 1
ATOM 723 O O . PHE A 1 93 ? 12.656 -3.552 -18.539 1.00 94.19 93 PHE A O 1
ATOM 730 N N . PRO A 1 94 ? 14.823 -3.929 -19.040 1.00 90.81 94 PRO A N 1
ATOM 731 C CA . PRO A 1 94 ? 14.538 -4.692 -20.252 1.00 90.81 94 PRO A CA 1
ATOM 732 C C . PRO A 1 94 ? 13.897 -6.053 -19.929 1.00 90.81 94 PRO A C 1
ATOM 734 O O . PRO A 1 94 ? 13.807 -6.474 -18.772 1.00 90.81 94 PRO A O 1
ATOM 737 N N . ASN A 1 95 ? 13.443 -6.760 -20.966 1.00 85.94 95 ASN A N 1
ATOM 738 C CA . ASN A 1 95 ? 12.974 -8.140 -20.868 1.00 85.94 95 ASN A CA 1
ATOM 739 C C . ASN A 1 95 ? 13.847 -9.025 -21.779 1.00 85.94 95 ASN A C 1
ATOM 741 O O . ASN A 1 95 ? 13.719 -8.895 -22.995 1.00 85.94 95 ASN A O 1
ATOM 745 N N . PRO A 1 96 ? 14.732 -9.888 -21.239 1.00 85.25 96 PRO A N 1
ATOM 746 C CA . PRO A 1 96 ? 14.867 -10.283 -19.831 1.00 85.25 96 PRO A CA 1
ATOM 747 C C . PRO A 1 96 ? 15.486 -9.198 -18.924 1.00 85.25 96 PRO A C 1
ATOM 749 O O . PRO A 1 96 ? 16.264 -8.370 -19.400 1.00 85.25 96 PRO A O 1
ATOM 752 N N . PRO A 1 97 ? 15.150 -9.184 -17.617 1.00 87.62 97 PRO A N 1
ATOM 753 C CA . PRO A 1 97 ? 15.599 -8.136 -16.707 1.00 87.62 97 PRO A CA 1
ATOM 754 C C . PRO A 1 97 ? 17.084 -8.286 -16.360 1.00 87.62 97 PRO A C 1
ATOM 756 O O . PRO A 1 97 ? 17.514 -9.317 -15.846 1.00 87.62 97 PRO A O 1
ATOM 759 N N . ILE A 1 98 ? 17.847 -7.218 -16.594 1.00 89.25 98 ILE A N 1
ATOM 760 C CA . ILE A 1 98 ? 19.264 -7.095 -16.229 1.00 89.25 98 ILE A CA 1
ATOM 761 C C . ILE A 1 98 ? 19.511 -5.779 -15.474 1.00 89.25 98 ILE A C 1
ATOM 763 O O . ILE A 1 98 ? 18.751 -4.821 -15.660 1.00 89.25 98 ILE A O 1
ATOM 767 N N . PRO A 1 99 ? 20.547 -5.696 -14.617 1.00 90.31 99 PRO A N 1
ATOM 768 C CA . PRO A 1 99 ? 20.903 -4.447 -13.953 1.00 90.31 99 PRO A CA 1
ATOM 769 C C . PRO A 1 99 ? 21.197 -3.330 -14.964 1.00 90.31 99 PRO A C 1
ATOM 771 O O . PRO A 1 99 ? 21.870 -3.549 -15.965 1.00 90.31 99 PRO A O 1
ATOM 774 N N . GLY A 1 100 ? 20.737 -2.113 -14.673 1.00 91.06 100 GLY A N 1
ATOM 775 C CA . GLY A 1 100 ? 21.004 -0.925 -15.486 1.00 91.06 100 GLY A CA 1
ATOM 776 C C . GLY A 1 100 ? 21.006 0.369 -14.662 1.00 91.06 100 GLY A C 1
ATOM 777 O O . GLY A 1 100 ? 21.050 0.311 -13.429 1.00 91.06 100 GLY A O 1
ATOM 778 N N . PRO A 1 101 ? 20.908 1.547 -15.303 1.00 95.00 101 PRO A N 1
ATOM 779 C CA . PRO A 1 101 ? 20.947 2.847 -14.620 1.00 95.00 101 PRO A CA 1
ATOM 780 C C . PRO A 1 101 ? 19.893 3.009 -13.512 1.00 95.00 101 PRO A C 1
ATOM 782 O O . PRO A 1 101 ? 20.127 3.680 -12.508 1.00 95.00 101 PRO A O 1
ATOM 785 N N . PHE A 1 102 ? 18.738 2.349 -13.649 1.00 95.75 102 PHE A N 1
ATOM 786 C CA . PHE A 1 102 ? 17.667 2.390 -12.651 1.00 95.75 102 PHE A CA 1
ATOM 787 C C . PHE A 1 102 ? 17.937 1.522 -11.403 1.00 95.75 102 PHE A C 1
ATOM 789 O O . PHE A 1 102 ? 17.287 1.716 -10.377 1.00 95.75 102 PHE A O 1
ATOM 796 N N . SER A 1 103 ? 18.923 0.616 -11.424 1.00 94.69 103 SER A N 1
ATOM 797 C CA . SER A 1 103 ? 19.185 -0.348 -10.339 1.00 94.69 103 SER A CA 1
ATOM 798 C C . SER A 1 103 ? 19.413 0.294 -8.971 1.00 94.69 103 SER A C 1
ATOM 800 O O . SER A 1 103 ? 18.940 -0.227 -7.960 1.00 94.69 103 SER A O 1
ATOM 802 N N . ARG A 1 104 ? 20.135 1.423 -8.915 1.00 96.19 104 ARG A N 1
ATOM 803 C CA . ARG A 1 104 ? 20.433 2.108 -7.646 1.00 96.19 104 ARG A CA 1
ATOM 804 C C . ARG A 1 104 ? 19.163 2.678 -7.016 1.00 96.19 104 ARG A C 1
ATOM 806 O O . ARG A 1 104 ? 18.920 2.448 -5.833 1.00 96.19 104 ARG A O 1
ATOM 813 N N . ALA A 1 105 ? 18.350 3.368 -7.815 1.00 97.44 105 ALA A N 1
ATOM 814 C CA . ALA A 1 105 ? 17.071 3.914 -7.374 1.00 97.44 105 ALA A CA 1
ATOM 815 C C . ALA A 1 105 ? 16.096 2.793 -6.990 1.00 97.44 105 ALA A C 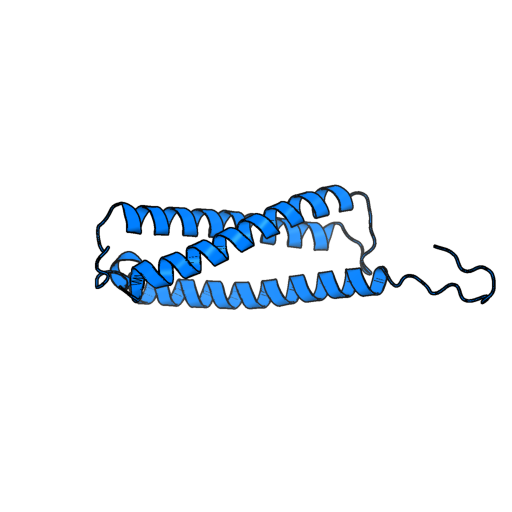1
ATOM 817 O O . ALA A 1 105 ? 15.499 2.854 -5.919 1.00 97.44 105 ALA A O 1
ATOM 818 N N . HIS A 1 106 ? 16.005 1.736 -7.804 1.00 97.06 106 HIS A N 1
ATOM 819 C CA . HIS A 1 106 ? 15.166 0.576 -7.511 1.00 97.06 106 HIS A CA 1
ATOM 820 C C . HIS A 1 106 ? 15.530 -0.069 -6.168 1.00 97.06 106 HIS A C 1
ATOM 822 O O . HIS A 1 106 ? 14.651 -0.345 -5.361 1.00 97.06 106 HIS A O 1
ATOM 828 N N . ARG A 1 107 ? 16.827 -0.249 -5.881 1.00 96.81 107 ARG A N 1
ATOM 829 C CA . ARG A 1 107 ? 17.284 -0.820 -4.605 1.00 96.81 107 ARG A CA 1
ATOM 830 C C . ARG A 1 107 ? 16.953 0.077 -3.413 1.00 96.81 107 ARG A C 1
ATOM 832 O O . ARG A 1 107 ? 16.573 -0.437 -2.365 1.00 96.81 107 ARG A O 1
ATOM 839 N N . PHE A 1 108 ? 17.126 1.389 -3.551 1.00 97.81 108 PHE A N 1
ATOM 840 C CA . PHE A 1 108 ? 16.802 2.340 -2.488 1.00 97.81 108 PHE A CA 1
ATOM 841 C C . PHE A 1 108 ? 15.301 2.321 -2.169 1.00 97.81 108 PHE A C 1
ATOM 843 O O . PHE A 1 108 ? 14.916 2.024 -1.039 1.00 97.81 108 PHE A O 1
ATOM 850 N N . TRP A 1 109 ? 14.461 2.545 -3.183 1.00 98.06 109 TRP A N 1
ATOM 851 C CA . TRP A 1 109 ? 13.007 2.556 -3.022 1.00 98.06 109 TRP A CA 1
ATOM 852 C C . TRP A 1 109 ? 12.449 1.182 -2.654 1.00 98.06 109 TRP A C 1
ATOM 854 O O . TRP A 1 109 ? 11.489 1.104 -1.899 1.00 98.06 109 TRP A O 1
ATOM 864 N N . GLY A 1 110 ? 13.083 0.098 -3.106 1.00 97.12 110 GLY A N 1
ATOM 865 C CA . GLY A 1 110 ? 12.739 -1.262 -2.700 1.00 97.12 110 GLY A CA 1
ATOM 866 C C . GLY A 1 110 ? 12.945 -1.486 -1.203 1.00 97.12 110 GLY A C 1
ATOM 867 O O . GLY A 1 110 ? 12.070 -2.036 -0.548 1.00 97.12 110 GLY A O 1
ATOM 868 N N . LYS A 1 111 ? 14.053 -1.001 -0.625 1.00 97.88 111 LYS A N 1
ATOM 869 C CA . LYS A 1 111 ? 14.279 -1.069 0.830 1.00 97.88 111 LYS A CA 1
ATOM 870 C C . LYS A 1 111 ? 13.284 -0.213 1.612 1.00 97.88 111 LYS A C 1
ATOM 872 O O . LYS A 1 111 ? 12.775 -0.668 2.631 1.00 97.88 111 LYS A O 1
ATOM 877 N N . PHE A 1 112 ? 12.996 0.996 1.130 1.00 97.62 112 PHE A N 1
ATOM 878 C CA . PHE A 1 112 ? 11.984 1.865 1.733 1.00 97.62 112 PHE A CA 1
ATOM 879 C C . PHE A 1 112 ? 10.589 1.215 1.714 1.00 97.62 112 PHE A C 1
ATOM 881 O O . PHE A 1 112 ? 9.911 1.165 2.740 1.00 97.62 112 PHE A O 1
ATOM 888 N N . GLY A 1 113 ? 10.197 0.642 0.572 1.00 96.19 113 GLY A N 1
ATOM 889 C CA . GLY A 1 113 ? 8.960 -0.126 0.430 1.00 96.19 113 GLY A CA 1
ATOM 890 C C . GLY A 1 113 ? 8.909 -1.317 1.388 1.00 96.19 113 GLY A C 1
ATOM 891 O O . GLY A 1 113 ? 7.933 -1.480 2.104 1.00 96.19 113 GLY A O 1
ATOM 892 N N . MET A 1 114 ? 9.988 -2.096 1.496 1.00 96.62 114 MET A N 1
ATOM 893 C CA . MET A 1 114 ? 10.051 -3.223 2.437 1.00 96.62 114 MET A CA 1
ATOM 894 C C . MET A 1 114 ? 9.898 -2.795 3.902 1.00 96.62 114 MET A C 1
ATOM 896 O O . MET A 1 114 ? 9.213 -3.473 4.664 1.00 96.62 114 MET A O 1
ATOM 900 N N . LEU A 1 115 ? 10.512 -1.676 4.302 1.00 98.06 115 LEU A N 1
ATOM 901 C CA . LEU A 1 115 ? 10.380 -1.153 5.664 1.00 98.06 115 LEU A CA 1
ATOM 902 C C . LEU A 1 115 ? 8.932 -0.746 5.965 1.00 98.06 115 LEU A C 1
ATOM 904 O O . LEU A 1 115 ? 8.378 -1.146 6.985 1.00 98.06 115 LEU A O 1
ATOM 908 N N . THR A 1 116 ? 8.312 0.019 5.067 1.00 97.44 116 THR A N 1
ATOM 909 C CA . THR A 1 116 ? 6.916 0.459 5.228 1.00 97.44 116 THR A CA 1
ATOM 910 C C . THR A 1 116 ? 5.936 -0.717 5.197 1.00 97.44 116 THR A C 1
ATOM 912 O O . THR A 1 116 ? 5.037 -0.765 6.036 1.00 97.44 116 THR A O 1
ATOM 915 N N . MET A 1 117 ? 6.166 -1.726 4.348 1.00 97.19 117 MET A N 1
ATOM 916 C CA . MET A 1 117 ? 5.403 -2.984 4.341 1.00 97.19 117 MET A CA 1
ATOM 917 C C . MET A 1 117 ? 5.497 -3.724 5.679 1.00 97.19 117 MET A C 1
ATOM 919 O O . MET A 1 117 ? 4.475 -4.150 6.213 1.00 97.19 117 MET A O 1
ATOM 923 N N . ALA A 1 118 ? 6.701 -3.861 6.243 1.00 98.19 118 ALA A N 1
ATOM 924 C CA . ALA A 1 118 ? 6.892 -4.534 7.527 1.00 98.19 118 ALA A CA 1
ATOM 925 C C . ALA A 1 118 ? 6.162 -3.801 8.664 1.00 98.19 118 ALA A C 1
ATOM 927 O O . ALA A 1 118 ? 5.452 -4.429 9.447 1.00 98.19 118 ALA A O 1
ATOM 928 N N . LEU A 1 119 ? 6.275 -2.470 8.713 1.00 98.38 119 LEU A N 1
ATOM 929 C CA . LEU A 1 119 ? 5.562 -1.644 9.691 1.00 98.38 119 LEU A CA 1
ATOM 930 C C . LEU A 1 119 ? 4.038 -1.723 9.510 1.00 98.38 119 LEU A C 1
ATOM 932 O O . LEU A 1 119 ? 3.309 -1.789 10.498 1.00 98.38 119 LEU A O 1
ATOM 936 N N . THR A 1 120 ? 3.557 -1.778 8.266 1.00 98.31 120 THR A N 1
ATOM 937 C CA . THR A 1 120 ? 2.132 -1.979 7.960 1.00 98.31 120 THR A CA 1
ATOM 938 C C . THR A 1 120 ? 1.645 -3.324 8.498 1.00 98.31 120 THR A C 1
ATOM 940 O O . THR A 1 120 ? 0.614 -3.381 9.158 1.00 98.31 120 THR A O 1
ATOM 943 N N . GLY A 1 121 ? 2.411 -4.401 8.295 1.00 97.56 121 GLY A N 1
ATOM 944 C CA . GLY A 1 121 ? 2.079 -5.721 8.837 1.00 97.56 121 GLY A CA 1
ATOM 945 C C . GLY A 1 121 ? 2.043 -5.751 10.369 1.00 97.56 121 GLY A C 1
ATOM 946 O O . GLY A 1 121 ? 1.102 -6.284 10.948 1.00 97.56 121 GLY A O 1
ATOM 947 N N . ILE A 1 122 ? 3.028 -5.132 11.029 1.00 98.50 122 ILE A N 1
ATOM 948 C CA . ILE A 1 122 ? 3.097 -5.063 12.500 1.00 98.50 122 ILE A CA 1
ATOM 949 C C . ILE A 1 122 ? 1.903 -4.290 13.071 1.00 98.50 122 ILE A C 1
ATOM 951 O O . ILE A 1 122 ? 1.226 -4.783 13.969 1.00 98.50 122 ILE A O 1
ATOM 955 N N . THR A 1 123 ? 1.624 -3.103 12.530 1.00 98.44 123 THR A N 1
ATOM 956 C CA . THR A 1 123 ? 0.488 -2.274 12.973 1.00 98.44 123 THR A CA 1
ATOM 957 C C . THR A 1 123 ? -0.861 -2.902 12.629 1.00 98.44 123 THR A C 1
ATOM 959 O O . THR A 1 123 ? -1.817 -2.730 13.368 1.00 98.44 123 THR A O 1
ATOM 962 N N . GLY A 1 124 ? -0.950 -3.700 11.560 1.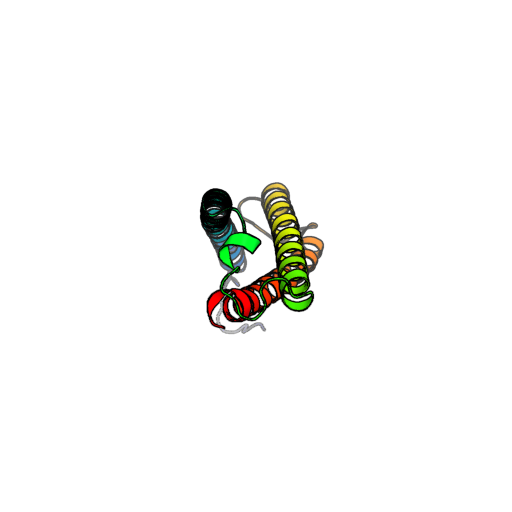00 97.31 124 GLY A N 1
ATOM 963 C CA . GLY A 1 124 ? -2.168 -4.448 11.237 1.00 97.31 124 GLY A CA 1
ATOM 964 C C . GLY A 1 124 ? -2.480 -5.541 12.262 1.00 97.31 124 GLY A C 1
ATOM 965 O O . GLY A 1 124 ? -3.629 -5.697 12.666 1.00 97.31 124 GLY A O 1
ATOM 966 N N . ILE A 1 125 ? -1.457 -6.271 12.725 1.00 98.25 125 ILE A N 1
ATOM 967 C CA . ILE A 1 125 ? -1.613 -7.266 13.801 1.00 98.25 125 ILE A CA 1
ATOM 968 C C . ILE A 1 125 ? -2.028 -6.580 15.103 1.00 98.25 125 ILE A C 1
ATOM 970 O O . ILE A 1 125 ? -2.937 -7.050 15.783 1.00 98.25 125 ILE A O 1
ATOM 974 N N . GLU A 1 126 ? -1.374 -5.472 15.450 1.00 97.81 126 GLU A N 1
ATOM 975 C CA . GLU A 1 126 ? -1.720 -4.699 16.641 1.00 97.81 126 GLU A CA 1
ATOM 976 C C . GLU A 1 126 ? -3.165 -4.188 16.580 1.00 97.81 126 GLU A C 1
ATOM 978 O O . GLU A 1 126 ? -3.917 -4.453 17.518 1.00 97.81 126 GLU A O 1
ATOM 983 N N . LEU A 1 127 ? -3.595 -3.594 15.461 1.00 97.12 127 LEU A N 1
ATOM 984 C CA . LEU A 1 127 ? -4.985 -3.186 15.246 1.00 97.12 127 LEU A CA 1
ATOM 985 C C . LEU A 1 127 ? -5.984 -4.327 15.370 1.00 97.12 127 LEU A C 1
ATOM 987 O O . LEU A 1 127 ? -7.042 -4.142 15.967 1.00 97.12 127 LEU A O 1
ATOM 991 N N . TYR A 1 128 ? -5.663 -5.500 14.824 1.00 96.81 128 TYR A N 1
ATOM 992 C CA . TYR A 1 128 ? -6.531 -6.662 14.962 1.00 96.81 128 TYR A CA 1
ATOM 993 C C . TYR A 1 128 ? -6.737 -7.018 16.440 1.00 96.81 128 TYR A C 1
ATOM 995 O O . TYR A 1 128 ? -7.863 -7.206 16.899 1.00 96.81 128 TYR A O 1
ATOM 1003 N N . VAL A 1 129 ? -5.644 -7.057 17.206 1.00 97.62 129 VAL A N 1
ATOM 1004 C CA . VAL A 1 129 ? -5.685 -7.386 18.632 1.00 97.62 129 VAL A CA 1
ATOM 1005 C C . VAL A 1 129 ? -6.484 -6.346 19.416 1.00 97.62 129 VAL A C 1
ATOM 1007 O O . VAL A 1 129 ? -7.376 -6.720 20.174 1.00 97.62 129 VAL A O 1
ATOM 1010 N N . ILE A 1 130 ? -6.203 -5.052 19.243 1.00 97.12 130 ILE A N 1
ATOM 1011 C CA . ILE A 1 130 ? -6.880 -4.021 20.039 1.00 97.12 130 ILE A CA 1
ATOM 1012 C C . ILE A 1 130 ? -8.315 -3.762 19.581 1.00 97.12 130 ILE A C 1
ATOM 1014 O O . ILE A 1 130 ? -9.137 -3.401 20.410 1.00 97.12 130 ILE A O 1
ATOM 1018 N N . GLY A 1 131 ? -8.622 -3.934 18.294 1.00 96.81 131 GLY A N 1
ATOM 1019 C CA . GLY A 1 131 ? -9.935 -3.632 17.725 1.00 96.81 131 GLY A CA 1
ATOM 1020 C C . GLY A 1 131 ? -10.940 -4.777 17.824 1.00 96.81 131 GLY A C 1
ATOM 1021 O O . GLY A 1 131 ? -12.138 -4.514 17.769 1.00 96.81 131 GLY A O 1
ATOM 1022 N N . PHE A 1 132 ? -10.474 -6.026 17.961 1.00 95.75 132 PHE A N 1
ATOM 1023 C CA . PHE A 1 132 ? -11.347 -7.203 17.862 1.00 95.75 132 PHE A CA 1
ATOM 1024 C C . PHE A 1 132 ? -11.110 -8.287 18.920 1.00 95.75 132 PHE A C 1
ATOM 1026 O O . PHE A 1 132 ? -12.001 -9.105 19.136 1.00 95.75 132 PHE A O 1
ATOM 1033 N N . ALA A 1 133 ? -9.943 -8.338 19.572 1.00 95.00 133 ALA A N 1
ATOM 1034 C CA . ALA A 1 133 ? -9.651 -9.375 20.570 1.00 95.00 133 ALA A CA 1
ATOM 1035 C C . ALA A 1 133 ? -9.859 -8.919 22.028 1.00 95.00 133 ALA A C 1
ATOM 1037 O O . ALA A 1 133 ? -9.845 -9.762 22.927 1.00 95.00 133 ALA A O 1
ATOM 1038 N N . PHE A 1 134 ? -10.038 -7.614 22.264 1.00 85.50 134 PHE A N 1
ATOM 1039 C CA . PHE A 1 134 ? -10.189 -6.990 23.582 1.00 85.50 134 PHE A CA 1
ATOM 1040 C C . PHE A 1 134 ? -11.283 -5.927 23.594 1.00 85.50 134 PHE A C 1
ATOM 1042 O O . PHE A 1 134 ? -11.929 -5.809 24.655 1.00 85.50 134 PHE A O 1
#

pLDDT: mean 91.15, std 14.07, range [38.03, 98.5]

Sequence (134 aa):
MDYPHLGLVVPHDTGSSIWKHKRIQVILAAILAIVIVAFEVDMRLSGGIFEMTKESRFAGTPFLNASIGVHVLLSILTTISWIVLITLSLRRFPNPPIPGPFSRAHRFWGKFGMLTMALTGITGIELYVIGFAF

Secondary structure (DSSP, 8-state):
---TTS-------HHHHHHHHHHHHHHHHHHHHHHHHHHHHHHHHTT-HHHHTTTSTTTT-HHHHHHHHHHHHHHHHHHHHHHHHHHHHHHHS-SS----TTHHHHHHHHHHHHHHHHHHHHHHHHHHIIIII-

Foldseek 3Di:
DDDVPPPDPPPPPVLVVVQVVLVVLVVVLVVVVVVVVVVVVVQVVQVHLLSQLCPFPCRPPPVLVVLVVVLVVLVVVLNVLSVVLSVCLVVPADVSGDDDPCNVVSVVSVVVSVVSVVVSVVSVVVSCCRRPVD